Protein AF-A0A531JDF4-F1 (afdb_monomer_lite)

Secondary structure (DSSP, 8-state):
-EEE--S--TTSB--S--SEEEE-SS-TT-EEEEE--S-SSTT-S-SS-TTTS-SBPPEEEEETTEEEEE----TTS-S--EEE--GGGSSS-----

Sequence (97 aa):
AMGSAAAYRWNEWGYQETVLHLRLGGNPDAQIWINHPGETIHSGYGRPSYWGGSGSLPRVHQYRDLAVVLFSCAAEQPDFTHAWFPQSAFDEAWVKE

Radius of gyration: 13.78 Å; chains: 1; bounding box: 32×21×37 Å

Structure (mmCIF, N/CA/C/O backbone):
data_AF-A0A531JDF4-F1
#
_entry.id   AF-A0A531JDF4-F1
#
loop_
_atom_site.group_PDB
_atom_site.id
_atom_site.type_symbol
_atom_site.label_atom_id
_atom_site.label_alt_id
_atom_site.label_comp_id
_atom_site.label_asym_id
_atom_site.label_entity_id
_atom_site.label_seq_id
_atom_site.pdbx_PDB_ins_code
_atom_site.Cartn_x
_atom_site.Cartn_y
_atom_site.Cartn_z
_atom_site.occupancy
_atom_site.B_iso_or_equiv
_atom_site.auth_seq_id
_atom_site.auth_comp_id
_atom_site.auth_asym_id
_atom_site.auth_atom_id
_atom_site.pdbx_PDB_model_num
ATOM 1 N N . ALA A 1 1 ? -11.973 1.656 8.831 1.00 89.94 1 ALA A N 1
ATOM 2 C CA . ALA A 1 1 ? -12.515 1.630 7.460 1.00 89.94 1 ALA A CA 1
ATOM 3 C C . ALA A 1 1 ? -11.448 1.104 6.511 1.00 89.94 1 ALA A C 1
ATOM 5 O O . ALA A 1 1 ? -10.285 1.443 6.691 1.00 89.94 1 ALA A O 1
ATOM 6 N N . MET A 1 2 ? -11.833 0.295 5.527 1.00 94.75 2 MET A N 1
ATOM 7 C CA . MET A 1 2 ? -10.939 -0.188 4.473 1.00 94.75 2 MET A CA 1
ATOM 8 C C . MET A 1 2 ? -11.577 0.082 3.116 1.00 94.75 2 MET A 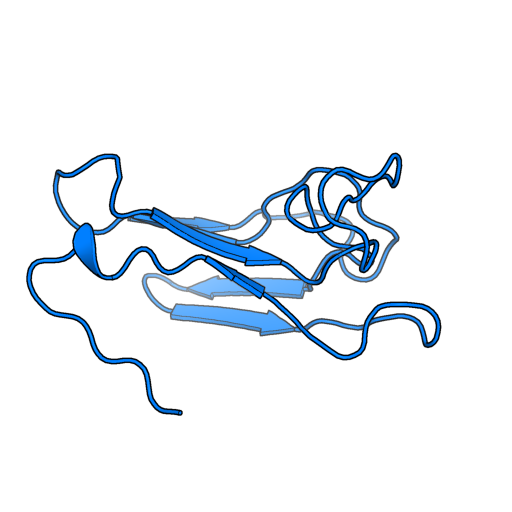C 1
ATOM 10 O O . MET A 1 2 ? -12.770 -0.177 2.934 1.00 94.75 2 MET A O 1
ATOM 14 N N . GLY A 1 3 ? -10.775 0.597 2.191 1.00 95.12 3 GLY A N 1
ATOM 15 C CA . GLY A 1 3 ? -11.168 0.834 0.814 1.00 95.12 3 GLY A CA 1
ATOM 16 C C . GLY A 1 3 ? -10.129 0.290 -0.152 1.00 95.12 3 GLY A C 1
ATOM 17 O O . GLY A 1 3 ? -8.927 0.313 0.120 1.00 95.12 3 GLY A O 1
ATOM 18 N N . SER A 1 4 ? -10.615 -0.173 -1.295 1.00 96.06 4 SER A N 1
ATOM 19 C CA . SER A 1 4 ? -9.797 -0.586 -2.425 1.00 96.06 4 SER A CA 1
ATOM 20 C C . SER A 1 4 ? -10.350 -0.017 -3.724 1.00 96.06 4 SER A C 1
ATOM 22 O O . SER A 1 4 ? -11.540 0.299 -3.823 1.00 96.06 4 SER A O 1
ATOM 24 N N . ALA A 1 5 ? -9.484 0.134 -4.722 1.00 94.69 5 ALA A N 1
ATOM 25 C CA . ALA A 1 5 ? -9.931 0.468 -6.066 1.00 94.69 5 ALA A CA 1
ATOM 26 C C . ALA A 1 5 ? -10.701 -0.713 -6.684 1.00 94.69 5 ALA A C 1
ATOM 28 O O . ALA A 1 5 ? -10.366 -1.877 -6.469 1.00 94.69 5 ALA A O 1
ATOM 29 N N . ALA A 1 6 ? -11.706 -0.409 -7.504 1.00 91.81 6 ALA A N 1
ATOM 30 C CA . ALA A 1 6 ? -12.461 -1.387 -8.284 1.00 91.81 6 ALA A CA 1
ATOM 31 C C . ALA A 1 6 ? -12.391 -1.036 -9.777 1.00 91.81 6 ALA A C 1
ATOM 33 O O . ALA A 1 6 ? -12.228 0.129 -10.128 1.00 91.81 6 ALA A O 1
ATOM 34 N N . ALA A 1 7 ? -12.518 -2.046 -10.645 1.00 90.38 7 ALA A N 1
ATOM 35 C CA . ALA A 1 7 ? -12.562 -1.886 -12.106 1.00 90.38 7 ALA A CA 1
ATOM 36 C C . ALA A 1 7 ? -11.392 -1.070 -12.709 1.00 90.38 7 ALA A C 1
ATOM 38 O O . ALA A 1 7 ? -11.583 -0.250 -13.603 1.00 90.38 7 ALA A O 1
ATOM 39 N N . TYR A 1 8 ? -10.173 -1.310 -12.224 1.00 93.56 8 TYR A N 1
ATOM 40 C CA . TYR A 1 8 ? -8.938 -0.697 -12.718 1.00 93.56 8 TYR A CA 1
ATOM 41 C C . TYR A 1 8 ? -8.088 -1.712 -13.503 1.00 93.56 8 TYR A C 1
ATOM 43 O O . TYR A 1 8 ? -8.366 -2.912 -13.521 1.00 93.56 8 TYR A O 1
ATOM 51 N N . ARG A 1 9 ? -7.025 -1.225 -14.147 1.00 94.00 9 ARG A N 1
ATOM 52 C CA . ARG A 1 9 ? -6.090 -2.023 -14.953 1.00 94.00 9 ARG A CA 1
ATOM 53 C C . ARG A 1 9 ? -5.023 -2.721 -14.093 1.00 94.00 9 ARG A C 1
ATOM 55 O O . ARG A 1 9 ? -3.875 -2.295 -14.048 1.00 94.00 9 ARG A O 1
ATOM 62 N N . TRP A 1 10 ? -5.402 -3.760 -13.350 1.00 94.50 10 TRP A N 1
ATOM 63 C CA . TRP A 1 10 ? -4.425 -4.553 -12.587 1.00 94.50 10 TRP A CA 1
ATOM 64 C C . TRP A 1 10 ? -3.374 -5.200 -13.506 1.00 94.50 10 TRP A C 1
ATOM 66 O O . TRP A 1 10 ? -3.665 -5.506 -14.660 1.00 94.50 10 TRP A O 1
ATOM 76 N N . ASN A 1 11 ? -2.178 -5.455 -12.968 1.00 94.06 11 ASN A N 1
ATOM 77 C CA . ASN A 1 11 ? -1.001 -6.023 -13.647 1.00 94.06 11 ASN A CA 1
ATOM 78 C C . ASN A 1 11 ? -0.374 -5.153 -14.752 1.00 94.06 11 ASN A C 1
ATOM 80 O O . ASN A 1 11 ? 0.605 -5.573 -15.361 1.00 94.06 11 ASN A O 1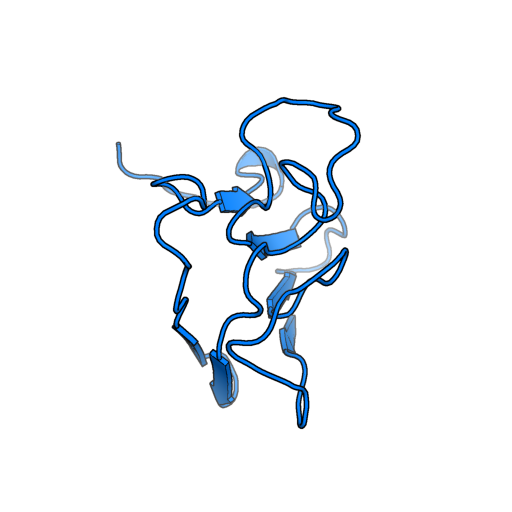
ATOM 84 N N . GLU A 1 12 ? -0.898 -3.954 -14.992 1.00 94.88 12 GLU A N 1
ATOM 85 C CA . GLU A 1 12 ? -0.269 -2.956 -15.857 1.00 94.88 12 GLU A CA 1
ATOM 86 C C . GLU A 1 12 ? 0.681 -2.055 -15.060 1.00 94.88 12 GLU A C 1
ATOM 88 O O . GLU A 1 12 ? 0.617 -1.994 -13.827 1.00 94.88 12 GLU A O 1
ATOM 93 N N . TRP A 1 13 ? 1.513 -1.292 -15.775 1.00 94.50 13 TRP A N 1
ATOM 94 C CA . TRP A 1 13 ? 2.341 -0.239 -15.184 1.00 94.50 13 TRP A CA 1
ATOM 95 C C . TRP A 1 13 ? 1.491 0.770 -14.405 1.00 94.50 13 TRP A C 1
ATOM 97 O O . TRP A 1 13 ? 0.566 1.386 -14.957 1.00 94.50 13 TRP A O 1
ATOM 107 N N . GLY A 1 14 ? 1.825 0.935 -13.128 1.00 94.19 14 GLY A N 1
ATOM 108 C CA . GLY A 1 14 ? 1.228 1.922 -12.243 1.00 94.19 14 GLY A CA 1
ATOM 109 C C . GLY A 1 14 ? 1.938 3.269 -12.292 1.00 94.19 14 GLY A C 1
ATOM 110 O O . GLY A 1 14 ? 2.835 3.515 -13.098 1.00 94.19 14 GLY A O 1
ATOM 111 N N . TYR A 1 15 ? 1.477 4.169 -11.437 1.00 93.12 15 TYR A N 1
ATOM 112 C CA . TYR A 1 15 ? 1.981 5.519 -11.273 1.00 93.12 15 TYR A CA 1
ATOM 113 C C . TYR A 1 15 ? 1.924 5.896 -9.788 1.00 93.12 15 TYR A C 1
ATOM 115 O O . TYR A 1 15 ? 2.670 5.330 -8.998 1.00 93.12 15 TYR A O 1
ATOM 123 N N . GLN A 1 16 ? 1.078 6.846 -9.381 1.00 92.31 16 GLN A N 1
ATOM 124 C CA . GLN A 1 16 ? 1.030 7.351 -8.006 1.00 92.31 16 GLN A CA 1
ATOM 125 C C . GLN A 1 16 ? -0.230 6.940 -7.235 1.00 92.31 16 GLN A C 1
ATOM 127 O O . GLN A 1 16 ? -0.785 7.710 -6.453 1.00 92.31 16 GLN A O 1
ATOM 132 N N . GLU A 1 17 ? -0.724 5.733 -7.500 1.00 92.81 17 GLU A N 1
ATOM 133 C CA . GLU A 1 17 ? -1.954 5.218 -6.913 1.00 92.81 17 GLU A CA 1
ATOM 134 C C . GLU A 1 17 ? -1.716 4.439 -5.614 1.00 92.81 17 GLU A C 1
ATOM 136 O O . GLU A 1 17 ? -0.769 3.661 -5.473 1.00 92.81 17 GLU A O 1
ATOM 141 N N . THR A 1 18 ? -2.676 4.560 -4.699 1.00 94.00 18 THR A N 1
ATOM 142 C CA . THR A 1 18 ? -2.821 3.681 -3.538 1.00 94.00 18 THR A CA 1
ATOM 143 C C . THR A 1 18 ? -4.041 2.789 -3.751 1.00 94.00 18 THR A C 1
ATOM 145 O O . THR A 1 18 ? -5.179 3.227 -3.598 1.00 94.00 18 THR A O 1
ATOM 148 N N . VAL A 1 19 ? -3.814 1.533 -4.150 1.00 96.19 19 VAL A N 1
ATOM 149 C CA . VAL A 1 19 ? -4.899 0.613 -4.548 1.00 96.19 19 VAL A CA 1
ATOM 150 C C . VAL A 1 19 ? -5.631 0.015 -3.343 1.00 96.19 19 VAL A C 1
ATOM 152 O O . VAL A 1 19 ? -6.823 -0.266 -3.443 1.00 96.19 19 VAL A O 1
ATOM 155 N N . LEU A 1 20 ? -4.947 -0.155 -2.208 1.00 96.62 20 LEU A N 1
ATOM 156 C CA . LEU A 1 20 ? -5.519 -0.589 -0.932 1.00 96.62 20 LEU A CA 1
ATOM 157 C C . LEU A 1 20 ? -5.130 0.405 0.163 1.00 96.62 20 LEU A C 1
ATOM 159 O O . LEU A 1 20 ? -3.944 0.673 0.355 1.00 96.62 20 LEU A O 1
ATOM 163 N N . HIS A 1 21 ? -6.121 0.897 0.905 1.00 95.88 21 HIS A N 1
ATOM 164 C CA . HIS A 1 21 ? -5.907 1.815 2.015 1.00 95.88 21 HIS A CA 1
ATOM 165 C C . HIS A 1 21 ? -6.851 1.514 3.185 1.00 95.88 21 HIS A C 1
ATOM 167 O O . HIS A 1 21 ? -8.055 1.296 3.010 1.00 95.88 21 HIS A O 1
ATOM 173 N N . LEU A 1 22 ? -6.307 1.529 4.399 1.00 95.75 22 LEU A N 1
ATOM 174 C CA . LEU A 1 22 ? -7.023 1.250 5.635 1.00 95.75 22 LEU A CA 1
ATOM 175 C C . LEU A 1 22 ? -6.821 2.387 6.635 1.00 95.75 22 LEU A C 1
ATOM 177 O O . LEU A 1 22 ? -5.787 3.046 6.659 1.00 95.75 22 LEU A O 1
ATOM 181 N N . ARG A 1 23 ? -7.813 2.575 7.502 1.00 94.38 23 ARG A N 1
ATOM 182 C CA . ARG A 1 23 ? -7.730 3.418 8.696 1.00 94.38 23 ARG A CA 1
ATOM 183 C C . ARG A 1 23 ? -8.387 2.712 9.871 1.00 94.38 23 ARG A C 1
ATOM 185 O O . ARG A 1 23 ? -9.505 2.206 9.721 1.00 94.38 23 ARG A O 1
ATOM 192 N N . LEU A 1 24 ? -7.749 2.723 11.034 1.00 93.56 24 LEU A N 1
ATOM 193 C CA . LEU A 1 24 ? -8.314 2.183 12.272 1.00 93.56 24 LEU A CA 1
ATOM 194 C C . LEU A 1 24 ? -8.654 3.314 13.249 1.00 93.56 24 LEU A C 1
ATOM 196 O O . LEU A 1 24 ? -7.916 4.284 13.377 1.00 93.56 24 LEU A O 1
ATOM 200 N N . GLY A 1 25 ? -9.798 3.193 13.924 1.00 92.75 25 GLY A N 1
ATOM 201 C CA . GLY A 1 25 ? -10.235 4.159 14.932 1.00 92.75 25 GLY A CA 1
ATOM 202 C C . GLY A 1 25 ? -10.492 5.581 14.411 1.00 92.75 25 GLY A C 1
ATOM 203 O O . GLY A 1 25 ? -10.748 5.815 13.226 1.00 92.75 25 GLY A O 1
ATOM 204 N N . GLY A 1 26 ? -10.473 6.534 15.348 1.00 93.38 26 GLY A N 1
ATOM 205 C CA . GLY A 1 26 ? -10.715 7.958 15.100 1.00 93.38 26 GLY A CA 1
ATOM 206 C C . GLY A 1 26 ? -9.458 8.766 14.769 1.00 93.38 26 GLY A C 1
ATOM 207 O O . GLY A 1 26 ? -9.583 9.865 14.236 1.00 93.38 26 GLY A O 1
ATOM 208 N N . ASN A 1 27 ? -8.258 8.230 15.008 1.00 95.06 27 ASN A N 1
ATOM 209 C CA . ASN A 1 27 ? -7.000 8.908 14.697 1.00 95.06 27 ASN A CA 1
ATOM 210 C C . ASN A 1 27 ? -6.797 8.984 13.164 1.00 95.06 27 ASN A C 1
ATOM 212 O O . ASN A 1 27 ? -6.844 7.944 12.501 1.00 95.06 27 ASN A O 1
ATOM 216 N N . PRO A 1 28 ? -6.632 10.174 12.554 1.00 93.06 28 PRO A N 1
ATOM 217 C CA . PRO A 1 28 ? -6.328 10.287 11.128 1.00 93.06 28 PRO A CA 1
ATOM 218 C C . PRO A 1 28 ? -4.945 9.747 10.754 1.00 93.06 28 PRO A C 1
ATOM 220 O O . PRO A 1 28 ? -4.767 9.379 9.601 1.00 93.06 28 PRO A O 1
ATOM 223 N N . ASP A 1 29 ? -4.004 9.634 11.690 1.00 95.00 29 ASP A N 1
ATOM 224 C CA . ASP A 1 29 ? -2.647 9.144 11.409 1.00 95.00 29 ASP A CA 1
ATOM 225 C C . ASP A 1 29 ? -2.540 7.611 11.454 1.00 95.00 29 ASP A C 1
ATOM 227 O O . ASP A 1 29 ? -1.559 7.035 10.987 1.00 95.00 29 ASP A O 1
ATOM 231 N N . ALA A 1 30 ? -3.576 6.928 11.954 1.00 96.31 30 ALA A N 1
ATOM 232 C CA . ALA A 1 30 ? -3.675 5.469 12.016 1.00 96.31 30 ALA A CA 1
ATOM 233 C C . ALA A 1 30 ? -4.055 4.862 10.648 1.00 96.31 30 ALA A C 1
ATOM 235 O O . ALA A 1 30 ? -5.057 4.150 10.515 1.00 96.31 30 ALA A O 1
ATOM 236 N N . GLN A 1 31 ? -3.276 5.204 9.619 1.00 95.75 31 GLN A N 1
ATOM 237 C CA . GLN A 1 31 ? -3.450 4.792 8.225 1.00 95.75 31 GLN A CA 1
ATOM 238 C C . GLN A 1 31 ? -2.469 3.683 7.850 1.00 95.75 31 GLN A C 1
ATOM 240 O O . GLN A 1 31 ? -1.316 3.697 8.272 1.00 95.75 31 GLN A O 1
ATOM 245 N N . ILE A 1 32 ? -2.929 2.731 7.041 1.00 96.12 32 ILE A N 1
ATOM 246 C CA . ILE A 1 32 ? -2.130 1.604 6.548 1.00 96.12 32 ILE A CA 1
ATOM 247 C C . ILE A 1 32 ? -2.348 1.494 5.044 1.00 96.12 32 ILE A C 1
ATOM 249 O O . ILE A 1 32 ? -3.489 1.520 4.575 1.00 96.12 32 ILE A O 1
ATOM 253 N N . TRP A 1 33 ? -1.271 1.314 4.290 1.00 96.50 33 TRP A N 1
ATOM 254 C CA . TRP A 1 33 ? -1.339 0.964 2.874 1.00 96.50 33 TRP A CA 1
ATOM 255 C C . TRP A 1 33 ? -0.183 0.058 2.477 1.00 96.50 33 TRP A C 1
ATOM 257 O O . TRP A 1 33 ? 0.820 -0.053 3.183 1.00 96.50 33 TRP A O 1
ATOM 267 N N . ILE A 1 34 ? -0.348 -0.597 1.331 1.00 96.25 34 ILE A N 1
ATOM 268 C CA . ILE A 1 34 ? 0.640 -1.500 0.749 1.00 96.25 34 ILE A CA 1
ATOM 269 C C . ILE A 1 34 ? 0.913 -1.041 -0.679 1.00 96.25 34 ILE A C 1
ATOM 271 O O . ILE A 1 34 ? -0.025 -0.795 -1.442 1.00 96.25 34 ILE A O 1
ATOM 275 N N . ASN A 1 35 ? 2.187 -0.944 -1.045 1.00 95.62 35 ASN A N 1
ATOM 276 C CA . ASN A 1 35 ? 2.620 -0.624 -2.401 1.00 95.62 35 ASN A CA 1
ATOM 277 C C . ASN A 1 35 ? 3.894 -1.400 -2.752 1.00 95.62 35 ASN A C 1
ATOM 279 O O . ASN A 1 35 ? 4.731 -1.654 -1.890 1.00 95.62 35 ASN A O 1
ATOM 283 N N . HIS A 1 36 ? 4.045 -1.763 -4.023 1.00 96.44 36 HIS A N 1
ATOM 284 C CA . HIS A 1 36 ? 5.286 -2.342 -4.533 1.00 96.44 36 HIS A CA 1
ATOM 285 C C . HIS A 1 36 ? 6.056 -1.260 -5.293 1.00 96.44 36 HIS A C 1
ATOM 287 O O . HIS A 1 36 ? 5.623 -0.895 -6.380 1.00 96.44 36 HIS A O 1
ATOM 293 N N . PRO A 1 37 ? 7.131 -0.697 -4.735 1.00 95.81 37 PRO A N 1
ATOM 294 C CA . PRO A 1 37 ? 7.761 0.528 -5.228 1.00 95.81 37 PRO A CA 1
ATOM 295 C C . PRO A 1 37 ? 8.147 0.475 -6.711 1.00 95.81 37 PRO A C 1
ATOM 297 O O . PRO A 1 37 ? 8.517 -0.568 -7.239 1.00 95.81 37 PRO A O 1
ATOM 300 N N . GLY A 1 38 ? 8.112 1.631 -7.378 1.00 94.00 38 GLY A N 1
ATOM 301 C CA . GLY A 1 38 ? 8.638 1.770 -8.744 1.00 94.00 38 GLY A CA 1
ATOM 302 C C . GLY A 1 38 ? 10.156 1.980 -8.803 1.00 94.00 38 GLY A C 1
ATOM 303 O O . GLY A 1 38 ? 10.759 1.808 -9.857 1.00 94.00 38 GLY A O 1
ATOM 304 N N . GLU A 1 39 ? 10.784 2.343 -7.682 1.00 93.81 39 GLU A N 1
ATOM 305 C CA . GLU A 1 39 ? 12.226 2.587 -7.575 1.00 93.81 39 GLU A CA 1
ATOM 306 C C . GLU A 1 39 ? 12.734 2.310 -6.152 1.00 93.81 39 GLU A C 1
ATOM 308 O O . GLU A 1 39 ? 11.973 2.354 -5.188 1.00 93.81 39 GLU A O 1
ATOM 313 N N . THR A 1 40 ? 14.042 2.090 -6.003 1.00 94.44 40 THR A N 1
ATOM 314 C CA . THR A 1 40 ? 14.705 1.886 -4.699 1.00 94.44 40 THR A CA 1
ATOM 315 C C . THR A 1 40 ? 15.238 3.178 -4.068 1.00 94.44 40 THR A C 1
ATOM 317 O O . THR A 1 40 ? 15.604 3.195 -2.891 1.00 94.44 40 THR A O 1
ATOM 320 N N . ILE A 1 41 ? 15.284 4.276 -4.829 1.00 93.00 41 ILE A N 1
ATOM 321 C CA . ILE A 1 41 ? 15.865 5.548 -4.391 1.00 93.00 41 ILE A CA 1
ATOM 322 C C . ILE A 1 41 ? 14.834 6.350 -3.597 1.00 93.00 41 ILE A C 1
ATOM 324 O O . ILE A 1 41 ? 13.774 6.714 -4.102 1.00 93.00 41 ILE A O 1
ATOM 328 N N . HIS A 1 42 ? 15.176 6.693 -2.356 1.00 87.62 42 HIS A N 1
ATOM 329 C CA . HIS A 1 42 ? 14.364 7.595 -1.545 1.00 87.62 42 HIS A CA 1
ATOM 330 C C . HIS A 1 42 ? 14.397 9.006 -2.144 1.00 87.62 42 HIS A C 1
ATOM 332 O O . HIS A 1 42 ? 15.472 9.540 -2.413 1.00 87.62 42 HIS A O 1
ATOM 338 N N . SER A 1 43 ? 13.221 9.614 -2.331 1.00 83.38 43 SER A N 1
ATOM 339 C CA . SER A 1 43 ? 13.069 10.932 -2.973 1.00 83.38 43 SER A CA 1
ATOM 340 C C . SER A 1 43 ? 13.637 11.000 -4.400 1.00 83.38 43 SER A C 1
ATOM 342 O O . SER A 1 43 ? 14.154 12.038 -4.815 1.00 83.38 43 SER A O 1
ATOM 344 N N . GLY A 1 44 ? 13.544 9.898 -5.149 1.00 85.88 44 GLY A N 1
ATOM 345 C CA . GLY A 1 44 ? 13.905 9.850 -6.559 1.00 85.88 44 GLY A CA 1
ATOM 346 C C . GLY A 1 44 ? 12.913 10.576 -7.474 1.00 85.88 44 GLY A C 1
ATOM 347 O O . GLY A 1 44 ? 11.915 11.177 -7.057 1.00 85.88 44 GLY A O 1
ATOM 348 N N . TYR A 1 45 ? 13.218 10.531 -8.768 1.00 87.75 45 TYR A N 1
ATOM 349 C CA . TYR A 1 45 ? 12.388 11.126 -9.817 1.00 87.75 45 TYR A CA 1
ATOM 350 C C . TYR A 1 45 ? 11.431 10.112 -10.455 1.00 87.75 45 TYR A C 1
ATOM 352 O O . TYR A 1 45 ? 10.616 10.507 -11.293 1.00 87.75 45 TYR A O 1
ATOM 360 N N . GLY A 1 46 ? 11.504 8.836 -10.059 1.00 86.31 46 GLY A N 1
ATOM 361 C CA . GLY A 1 46 ? 10.663 7.769 -10.572 1.00 86.31 46 GLY A CA 1
ATOM 362 C C . GLY A 1 46 ? 9.178 8.043 -10.376 1.00 86.31 46 GLY A C 1
ATOM 363 O O . GLY A 1 46 ? 8.731 8.772 -9.477 1.00 86.31 46 GLY A O 1
ATOM 364 N N . ARG A 1 47 ? 8.393 7.469 -11.282 1.00 90.62 47 ARG A N 1
ATOM 365 C CA . ARG A 1 47 ? 6.939 7.498 -11.242 1.00 90.62 47 ARG A CA 1
ATOM 366 C C . ARG A 1 47 ? 6.424 6.111 -11.638 1.00 90.62 47 ARG A C 1
ATOM 368 O O . ARG A 1 47 ? 6.347 5.838 -12.834 1.00 90.62 47 ARG A O 1
ATOM 375 N N . PRO A 1 48 ? 6.126 5.238 -10.664 1.00 92.25 48 PRO A N 1
ATOM 376 C CA . PRO A 1 48 ? 6.076 5.490 -9.215 1.00 92.25 48 PRO A CA 1
ATOM 377 C C . PRO A 1 48 ? 7.440 5.733 -8.567 1.00 92.25 48 PRO A C 1
ATOM 379 O O . PRO A 1 48 ? 8.446 5.185 -9.009 1.00 92.25 48 PRO A O 1
ATOM 382 N N . SER A 1 49 ? 7.454 6.510 -7.482 1.00 92.25 49 SER A N 1
ATOM 383 C CA . SER A 1 49 ? 8.631 6.652 -6.617 1.00 92.25 49 SER A CA 1
ATOM 384 C C . SER A 1 49 ? 8.656 5.580 -5.516 1.00 92.25 49 SER A C 1
ATOM 386 O O . SER A 1 49 ? 7.754 4.745 -5.444 1.00 92.25 49 SER A O 1
ATOM 388 N N . TYR A 1 50 ? 9.657 5.621 -4.630 1.00 94.44 50 TYR A N 1
ATOM 389 C CA . TYR A 1 50 ? 9.842 4.646 -3.542 1.00 94.44 50 TYR A CA 1
ATOM 390 C C . TYR A 1 50 ? 8.584 4.418 -2.676 1.00 94.44 50 TYR A C 1
ATOM 392 O O . TYR A 1 50 ? 8.183 3.286 -2.466 1.00 94.44 50 TYR A O 1
ATOM 400 N N . TRP A 1 51 ? 7.901 5.472 -2.221 1.00 92.56 51 TRP A N 1
ATOM 401 C CA . TRP A 1 51 ? 6.617 5.353 -1.494 1.00 92.56 51 TRP A CA 1
ATOM 402 C C . TRP A 1 51 ? 5.408 5.779 -2.327 1.00 92.56 51 TRP A C 1
ATOM 404 O O . TRP A 1 51 ? 4.265 5.616 -1.909 1.00 92.56 51 TRP A O 1
ATOM 414 N N . GLY A 1 52 ? 5.656 6.402 -3.478 1.00 91.62 52 GLY A N 1
ATOM 415 C CA . GLY A 1 52 ? 4.660 7.211 -4.164 1.00 91.62 52 GLY A CA 1
ATOM 416 C C . GLY A 1 52 ? 3.616 6.428 -4.941 1.00 91.62 52 GLY A C 1
ATOM 417 O O . GLY A 1 52 ? 2.772 7.083 -5.528 1.00 91.62 52 GLY A O 1
ATOM 418 N N . GLY A 1 53 ? 3.679 5.097 -4.987 1.00 93.38 53 GLY A N 1
ATOM 419 C CA . GLY A 1 53 ? 2.744 4.241 -5.717 1.00 93.38 53 GLY A CA 1
ATOM 420 C C . GLY A 1 53 ? 3.329 2.856 -5.987 1.00 93.38 53 GLY A C 1
ATOM 421 O O . GLY A 1 53 ? 4.282 2.447 -5.315 1.00 93.38 53 GLY A O 1
ATOM 422 N N . SER A 1 54 ? 2.750 2.129 -6.952 1.00 95.44 54 SER A N 1
ATOM 423 C CA . SER A 1 54 ? 3.197 0.770 -7.297 1.00 95.44 54 SER A CA 1
ATOM 424 C C . SER A 1 54 ? 3.711 0.631 -8.729 1.00 95.44 54 SER A C 1
ATOM 426 O O . SER A 1 54 ? 3.029 1.079 -9.646 1.00 95.44 54 SER A O 1
ATOM 428 N N . GLY A 1 55 ? 4.879 -0.003 -8.920 1.00 95.44 55 GLY A N 1
ATOM 429 C CA . GLY A 1 55 ? 5.518 -0.238 -10.226 1.00 95.44 55 GLY A CA 1
ATOM 430 C C . GLY A 1 55 ? 4.565 -0.928 -11.190 1.00 95.44 55 GLY A C 1
ATOM 431 O O . GLY A 1 55 ? 4.186 -0.366 -12.215 1.00 95.44 55 GLY A O 1
ATOM 432 N N . SER A 1 56 ? 4.090 -2.102 -10.789 1.00 95.12 56 SER A N 1
ATOM 433 C CA . SER A 1 56 ? 2.888 -2.729 -11.338 1.00 95.12 56 SER A CA 1
ATOM 434 C C . SER A 1 56 ? 1.704 -2.519 -10.399 1.00 95.12 56 SER A C 1
ATOM 436 O O . SER A 1 56 ? 1.827 -2.695 -9.184 1.00 95.12 56 SER A O 1
ATOM 438 N N . LEU A 1 57 ? 0.524 -2.218 -10.944 1.00 96.50 57 LEU A N 1
ATOM 439 C CA . LEU A 1 57 ? -0.699 -2.159 -10.144 1.00 96.50 57 LEU A CA 1
ATOM 440 C C . LEU A 1 57 ? -1.056 -3.560 -9.618 1.00 96.50 57 LEU A C 1
ATOM 442 O O . LEU A 1 57 ? -1.256 -4.473 -10.427 1.00 96.50 57 LEU A O 1
ATOM 446 N N . PRO A 1 58 ? -1.198 -3.757 -8.293 1.00 96.75 58 PRO A N 1
ATOM 447 C CA . PRO A 1 58 ? -1.603 -5.047 -7.754 1.00 96.75 58 PRO A CA 1
A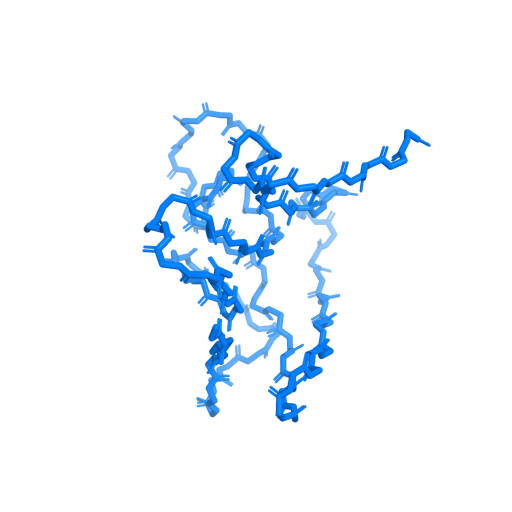TOM 448 C C . PRO A 1 58 ? -3.032 -5.371 -8.163 1.00 96.75 58 PRO A C 1
ATOM 450 O O . PRO A 1 58 ? -3.870 -4.479 -8.285 1.00 96.75 58 PRO A O 1
ATOM 453 N N . ARG A 1 59 ? -3.363 -6.655 -8.275 1.00 97.00 59 ARG A N 1
ATOM 454 C CA . ARG A 1 59 ? -4.758 -7.098 -8.272 1.00 97.00 59 ARG A CA 1
ATOM 455 C C . ARG A 1 59 ? -5.259 -7.155 -6.831 1.00 97.00 59 ARG A C 1
ATOM 457 O O . ARG A 1 59 ? -4.685 -7.860 -6.008 1.00 97.00 59 ARG A O 1
ATOM 464 N N . VAL A 1 60 ? -6.340 -6.439 -6.547 1.00 97.06 60 VAL A N 1
ATOM 465 C CA . VAL A 1 60 ? -6.937 -6.311 -5.221 1.00 97.06 60 VAL A CA 1
ATOM 466 C C . VAL A 1 60 ? -8.378 -6.774 -5.286 1.00 97.06 60 VAL A C 1
ATOM 468 O O . VAL A 1 60 ? -9.151 -6.340 -6.138 1.00 97.06 60 VAL A O 1
ATOM 471 N N . HIS A 1 61 ? -8.727 -7.670 -4.371 1.00 96.06 61 HIS A N 1
ATOM 472 C CA . HIS A 1 61 ? -10.106 -8.048 -4.096 1.00 96.06 61 HIS A CA 1
ATOM 473 C C . HIS A 1 61 ? -10.383 -7.788 -2.632 1.00 96.06 61 HIS A C 1
ATOM 475 O O . HIS A 1 61 ? -9.683 -8.316 -1.769 1.00 96.06 61 HIS A O 1
ATOM 481 N N . GLN A 1 62 ? -11.409 -6.992 -2.362 1.00 95.94 62 GLN A N 1
ATOM 482 C CA . GLN A 1 62 ? -11.867 -6.708 -1.014 1.00 95.94 62 GLN A CA 1
ATOM 483 C C . GLN A 1 62 ? -13.252 -7.312 -0.800 1.00 95.94 62 GLN A C 1
ATOM 485 O O . GLN A 1 62 ? -14.177 -7.070 -1.574 1.00 95.94 62 GLN A O 1
ATOM 490 N N . TYR A 1 63 ? -13.414 -8.038 0.300 1.00 95.69 63 TYR A N 1
ATOM 491 C CA . TYR A 1 6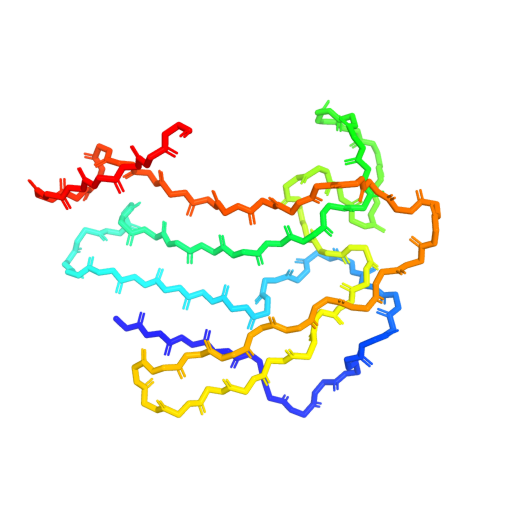3 ? -14.710 -8.437 0.823 1.00 95.69 63 TYR A CA 1
ATOM 492 C C . TYR A 1 63 ? -14.792 -8.048 2.296 1.00 95.69 63 TYR A C 1
ATOM 494 O O . TYR A 1 63 ? -14.088 -8.610 3.130 1.00 95.69 63 TYR A O 1
ATOM 502 N N . ARG A 1 64 ? -15.667 -7.083 2.609 1.00 93.19 64 ARG A N 1
ATOM 503 C CA . ARG A 1 64 ? -15.800 -6.494 3.952 1.00 93.19 64 ARG A CA 1
ATOM 504 C C . ARG A 1 64 ? -14.443 -6.003 4.479 1.00 93.19 64 ARG A C 1
ATOM 506 O O . ARG A 1 64 ? -13.890 -5.050 3.931 1.00 93.19 64 ARG A O 1
ATOM 513 N N . ASP A 1 65 ? -13.951 -6.640 5.531 1.00 92.62 65 ASP A N 1
ATOM 514 C CA . ASP A 1 65 ? -12.728 -6.385 6.281 1.00 92.62 65 ASP A CA 1
ATOM 515 C C . ASP A 1 65 ? -11.534 -7.248 5.826 1.00 92.62 65 ASP A C 1
ATOM 517 O O . ASP A 1 65 ? -10.434 -7.088 6.346 1.00 92.62 65 ASP A O 1
ATOM 521 N N . LEU A 1 66 ? -11.709 -8.086 4.798 1.00 94.88 66 LEU A N 1
ATOM 522 C CA . LEU A 1 66 ? -10.639 -8.855 4.164 1.00 94.88 66 LEU A CA 1
ATOM 523 C C . LEU A 1 66 ? -10.249 -8.254 2.809 1.00 94.88 66 LEU A C 1
ATOM 525 O O . LEU A 1 66 ? -11.110 -8.019 1.959 1.00 94.88 66 LEU A O 1
ATOM 529 N N . ALA A 1 67 ? -8.948 -8.073 2.578 1.00 96.50 67 ALA A N 1
ATOM 530 C CA . ALA A 1 67 ? -8.392 -7.763 1.266 1.00 96.50 67 ALA A CA 1
ATOM 531 C C . ALA A 1 67 ? -7.317 -8.785 0.879 1.00 96.50 67 ALA A C 1
ATOM 533 O O . ALA A 1 67 ? -6.442 -9.116 1.676 1.00 96.50 67 ALA A O 1
ATOM 534 N N . VAL A 1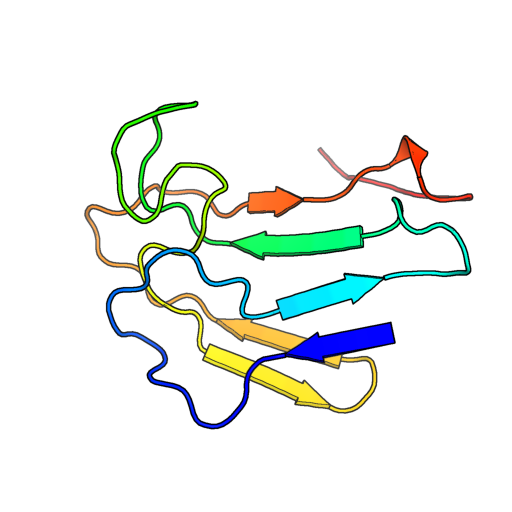 68 ? -7.376 -9.258 -0.364 1.00 96.56 68 VAL A N 1
ATOM 535 C CA . VAL A 1 68 ? -6.322 -10.054 -0.998 1.00 96.56 68 VAL A CA 1
ATOM 536 C C . VAL A 1 68 ? -5.630 -9.167 -2.020 1.00 96.56 68 VAL A C 1
ATOM 538 O O . VAL A 1 68 ? -6.281 -8.662 -2.935 1.00 96.56 68 VAL A O 1
ATOM 541 N N . VAL A 1 69 ? -4.321 -8.982 -1.856 1.00 96.94 69 VAL A N 1
ATOM 542 C CA . VAL A 1 69 ? -3.474 -8.152 -2.720 1.00 96.94 69 VAL A CA 1
ATOM 543 C C . VAL A 1 69 ? -2.442 -9.052 -3.381 1.00 96.94 69 VAL A C 1
ATOM 545 O O . VAL A 1 69 ? -1.662 -9.707 -2.695 1.00 96.94 69 VAL A O 1
ATOM 548 N N . LEU A 1 70 ? -2.443 -9.090 -4.710 1.00 96.56 70 LEU A N 1
ATOM 549 C CA . LEU A 1 70 ? -1.495 -9.865 -5.499 1.00 96.56 70 LEU A CA 1
ATOM 550 C C . LEU A 1 70 ? -0.686 -8.928 -6.393 1.00 96.56 70 LEU A C 1
ATOM 552 O O . LEU A 1 70 ? -1.245 -8.265 -7.267 1.00 96.56 70 LEU A O 1
ATOM 556 N N . PHE A 1 71 ? 0.628 -8.913 -6.195 1.00 95.69 71 PHE A N 1
ATOM 557 C CA . PHE A 1 71 ? 1.562 -8.192 -7.048 1.00 95.69 71 PHE A CA 1
ATOM 558 C C . PHE A 1 71 ? 2.136 -9.130 -8.113 1.00 95.69 71 PHE A C 1
ATOM 560 O O . PHE A 1 71 ? 2.678 -10.186 -7.793 1.00 95.69 71 PHE A O 1
ATOM 567 N N . SER A 1 72 ? 2.003 -8.740 -9.380 1.00 95.12 72 SER A N 1
ATOM 568 C CA . SER A 1 72 ? 2.649 -9.387 -10.526 1.00 95.12 72 SER A CA 1
ATOM 569 C C . SER A 1 72 ? 3.695 -8.425 -11.085 1.00 95.12 72 SER A C 1
ATOM 571 O O . SER A 1 72 ? 3.410 -7.649 -12.000 1.00 95.12 72 SER A O 1
ATOM 573 N N . CYS A 1 73 ? 4.876 -8.416 -10.470 1.00 93.88 73 CYS A N 1
ATOM 574 C CA . CYS A 1 73 ? 5.928 -7.443 -10.762 1.00 93.88 73 CYS A CA 1
ATOM 575 C C . CYS A 1 73 ? 6.813 -7.888 -11.926 1.00 93.88 73 CYS A C 1
ATOM 577 O O . CYS A 1 73 ? 7.053 -9.081 -12.121 1.00 93.88 73 CYS A O 1
ATOM 579 N N . ALA A 1 74 ? 7.301 -6.914 -12.694 1.00 91.94 74 ALA A N 1
ATOM 580 C CA . ALA A 1 74 ? 8.328 -7.149 -13.700 1.00 91.94 74 ALA A CA 1
ATOM 581 C C . ALA A 1 74 ? 9.694 -7.398 -13.028 1.00 91.94 74 ALA A C 1
ATOM 583 O O . ALA A 1 74 ? 9.904 -6.996 -11.884 1.00 91.94 74 ALA A O 1
ATOM 584 N N . ALA A 1 75 ? 10.617 -8.066 -13.722 1.00 92.56 75 ALA A N 1
ATOM 585 C CA . ALA A 1 75 ? 11.891 -8.507 -13.141 1.00 92.56 75 ALA A CA 1
ATOM 586 C C . ALA A 1 75 ? 12.827 -7.347 -12.754 1.00 92.56 75 ALA A C 1
ATOM 588 O O . ALA A 1 75 ? 13.702 -7.510 -11.911 1.00 92.56 75 ALA A O 1
ATOM 589 N N . GLU A 1 76 ? 12.654 -6.188 -13.384 1.00 91.75 76 GLU A N 1
ATOM 590 C CA . GLU A 1 76 ? 13.384 -4.951 -13.119 1.00 91.75 76 GLU A CA 1
ATOM 591 C C . GLU A 1 76 ? 12.868 -4.175 -11.899 1.00 91.75 76 GLU A C 1
ATOM 593 O O . GLU A 1 76 ? 13.517 -3.220 -11.467 1.00 91.75 76 GLU A O 1
ATOM 598 N N . GLN A 1 77 ? 11.700 -4.543 -11.362 1.00 93.38 77 GLN A N 1
ATOM 599 C CA . GLN A 1 77 ? 11.146 -3.893 -10.178 1.00 93.38 77 GLN A CA 1
ATOM 600 C C . GLN A 1 77 ? 11.889 -4.350 -8.913 1.00 93.38 77 GLN A C 1
ATOM 602 O O . GLN A 1 77 ? 12.495 -5.425 -8.907 1.00 93.38 77 GLN A O 1
ATOM 607 N N . PRO A 1 78 ? 11.874 -3.540 -7.839 1.00 94.75 78 PRO A N 1
ATOM 608 C CA . PRO A 1 78 ? 12.516 -3.900 -6.582 1.00 94.75 78 PRO A CA 1
ATOM 609 C C . PRO A 1 78 ? 12.036 -5.249 -6.034 1.00 94.75 78 PRO A C 1
ATOM 611 O O . PRO A 1 78 ? 10.891 -5.648 -6.200 1.00 94.75 78 PRO A O 1
ATOM 614 N N . ASP A 1 79 ? 12.899 -5.951 -5.314 1.00 95.31 79 ASP A N 1
ATOM 615 C CA . ASP A 1 79 ? 12.624 -7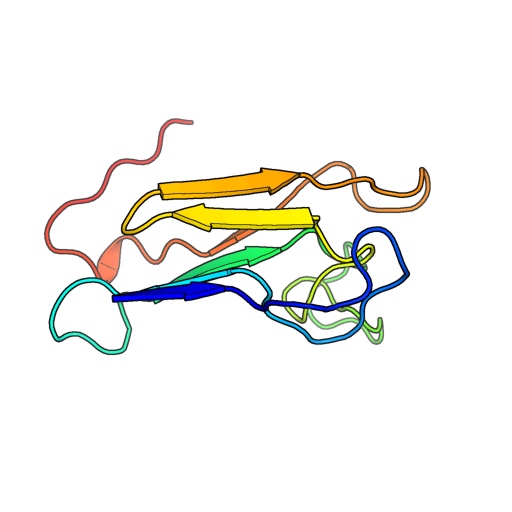.278 -4.752 1.00 95.31 79 ASP A CA 1
ATOM 616 C C . ASP A 1 79 ? 11.859 -7.238 -3.415 1.00 95.31 79 ASP A C 1
ATOM 618 O O . ASP A 1 79 ? 11.739 -8.247 -2.719 1.00 95.31 79 ASP A O 1
ATOM 622 N N . PHE A 1 80 ? 11.294 -6.083 -3.061 1.00 94.94 80 PHE A N 1
ATOM 623 C CA . PHE A 1 80 ? 10.541 -5.872 -1.830 1.00 94.94 80 PHE A CA 1
ATOM 624 C C . PHE A 1 80 ? 9.224 -5.143 -2.087 1.00 94.94 80 PHE A C 1
ATOM 626 O O . PHE A 1 80 ? 9.035 -4.453 -3.082 1.00 94.94 80 PHE A O 1
ATOM 633 N N . THR A 1 81 ? 8.295 -5.292 -1.147 1.00 95.31 81 THR A N 1
ATOM 634 C CA . THR A 1 81 ? 7.017 -4.574 -1.113 1.00 95.31 81 THR A CA 1
ATOM 635 C C . THR A 1 81 ? 6.938 -3.822 0.203 1.00 95.31 81 THR A C 1
ATOM 637 O O . THR A 1 81 ? 7.363 -4.330 1.240 1.00 95.31 81 THR A O 1
ATOM 640 N N . HIS A 1 82 ? 6.390 -2.617 0.177 1.00 95.00 82 HIS A N 1
ATOM 641 C CA . HIS A 1 82 ? 6.185 -1.832 1.378 1.00 95.00 82 HIS A CA 1
ATOM 642 C C . HIS A 1 82 ? 4.828 -2.100 2.006 1.00 95.00 82 HIS A C 1
ATOM 644 O O . HIS A 1 82 ? 3.813 -2.191 1.317 1.00 95.00 82 HIS A O 1
ATOM 650 N N . ALA A 1 83 ? 4.814 -2.112 3.333 1.00 94.94 83 ALA A N 1
ATOM 651 C CA . ALA A 1 83 ? 3.626 -1.853 4.124 1.00 94.94 83 ALA A CA 1
ATOM 652 C C . ALA A 1 83 ? 3.906 -0.615 4.978 1.00 94.94 83 ALA A C 1
ATOM 654 O O . ALA A 1 83 ? 4.773 -0.644 5.853 1.00 94.94 83 ALA A O 1
ATOM 655 N N . TRP A 1 84 ? 3.197 0.482 4.723 1.00 95.38 84 TRP A N 1
ATOM 656 C CA . TRP A 1 84 ? 3.215 1.601 5.653 1.00 95.38 84 TRP A CA 1
ATOM 657 C C . TRP A 1 84 ? 2.394 1.223 6.879 1.00 95.38 84 TRP A C 1
ATOM 659 O O . TRP A 1 84 ? 1.187 0.998 6.780 1.00 95.38 84 TRP A O 1
ATOM 669 N N . PHE A 1 85 ? 3.058 1.135 8.027 1.00 95.56 85 PHE A N 1
ATOM 670 C CA . PHE A 1 85 ? 2.446 0.706 9.276 1.00 95.56 85 PHE A CA 1
ATOM 671 C C . PHE A 1 85 ? 2.968 1.566 10.440 1.00 95.56 85 PHE A C 1
ATOM 673 O O . PHE A 1 85 ? 3.993 1.242 11.047 1.00 95.56 85 PHE A O 1
ATOM 680 N N . PRO A 1 86 ? 2.306 2.698 10.743 1.00 95.69 86 PRO A N 1
ATOM 681 C CA . PRO A 1 86 ? 2.764 3.651 11.746 1.00 95.69 86 PRO A CA 1
ATOM 682 C C . PRO A 1 86 ? 2.424 3.138 13.149 1.00 95.69 86 PRO A C 1
ATOM 684 O O . PRO A 1 86 ? 1.419 3.532 13.728 1.00 95.69 86 PRO A O 1
ATOM 687 N N . GLN A 1 87 ? 3.257 2.245 13.698 1.00 95.25 87 GLN A N 1
ATOM 688 C CA . GLN A 1 87 ? 3.022 1.576 14.992 1.00 95.25 87 GLN A CA 1
ATOM 689 C C . GLN A 1 87 ? 2.616 2.543 16.116 1.00 95.25 87 GLN A C 1
ATOM 691 O O . GLN A 1 87 ? 1.724 2.235 16.896 1.00 95.25 87 GLN A O 1
ATOM 696 N N . SER A 1 88 ? 3.216 3.736 16.160 1.00 95.56 88 SER A N 1
ATOM 697 C CA . SER A 1 88 ? 2.934 4.769 17.164 1.00 95.56 88 SER A CA 1
ATOM 698 C C . SER A 1 88 ? 1.543 5.406 17.070 1.00 95.56 88 SER A C 1
ATOM 700 O O . SER A 1 88 ? 1.144 6.110 17.993 1.00 95.56 88 SER A O 1
ATOM 702 N N . ALA A 1 89 ? 0.816 5.209 15.969 1.00 96.62 89 ALA A N 1
ATOM 703 C CA . ALA A 1 89 ? -0.527 5.750 15.773 1.00 96.62 89 ALA A CA 1
ATOM 704 C C . ALA A 1 89 ? -1.640 4.820 16.293 1.00 96.62 89 ALA A C 1
ATOM 706 O O . ALA A 1 89 ? -2.806 5.229 16.289 1.00 96.62 89 ALA A O 1
ATOM 707 N N . PHE A 1 90 ? -1.296 3.599 16.717 1.00 95.50 90 PHE A N 1
ATOM 708 C CA . PHE A 1 90 ? -2.224 2.586 17.224 1.00 95.50 90 PHE A CA 1
ATOM 709 C C . PHE A 1 90 ? -2.062 2.396 18.737 1.00 95.50 90 PHE A C 1
ATOM 711 O O . PHE A 1 90 ? -0.964 2.542 19.268 1.00 95.50 90 PHE A O 1
ATOM 718 N N . ASP A 1 91 ? -3.149 2.021 19.418 1.00 95.19 91 ASP A N 1
ATOM 719 C CA . ASP A 1 91 ? -3.121 1.698 20.853 1.00 95.19 91 ASP A CA 1
ATOM 720 C C . ASP A 1 91 ? -2.305 0.422 21.138 1.00 95.19 91 ASP A C 1
ATOM 722 O O . ASP A 1 91 ? -1.690 0.287 22.194 1.00 95.19 91 ASP A O 1
ATOM 726 N N . GLU A 1 92 ? -2.292 -0.510 20.181 1.00 94.62 92 GLU A N 1
ATOM 727 C CA . GLU A 1 92 ? -1.583 -1.786 20.251 1.00 94.62 92 GLU A CA 1
ATOM 728 C C . GLU A 1 92 ? -1.152 -2.227 18.842 1.00 94.62 92 GLU A C 1
ATOM 730 O O . GLU A 1 92 ? -1.930 -2.154 17.886 1.00 94.62 92 GLU A O 1
ATOM 735 N N . ALA A 1 93 ? 0.101 -2.664 18.697 1.00 94.00 93 ALA A N 1
ATOM 736 C CA . ALA A 1 93 ? 0.678 -3.099 17.430 1.00 94.00 93 ALA A CA 1
ATOM 737 C C . ALA A 1 93 ? 1.831 -4.087 17.661 1.00 94.00 93 ALA A C 1
ATOM 739 O O . ALA A 1 93 ? 2.598 -3.944 18.612 1.00 94.00 93 ALA A O 1
ATOM 740 N N . TRP A 1 94 ? 1.986 -5.056 16.754 1.00 93.12 94 TRP A N 1
ATOM 741 C CA . TRP A 1 94 ? 3.124 -5.979 16.741 1.00 93.12 94 TRP A CA 1
ATOM 742 C C . TRP A 1 94 ? 3.653 -6.161 15.326 1.00 93.12 94 TRP A C 1
ATOM 744 O O . TRP A 1 94 ? 2.895 -6.459 14.403 1.00 93.12 94 TRP A O 1
ATOM 754 N N . VAL A 1 95 ? 4.969 -6.050 15.178 1.00 90.94 95 VAL A N 1
ATOM 755 C CA . VAL A 1 95 ? 5.700 -6.373 13.952 1.00 90.94 95 VAL A CA 1
ATOM 756 C C . VAL A 1 95 ? 6.717 -7.450 14.306 1.00 90.94 95 VAL A C 1
ATOM 758 O O . VAL A 1 95 ? 7.413 -7.335 15.313 1.00 90.94 95 VAL A O 1
ATOM 761 N N . LYS A 1 96 ? 6.755 -8.527 13.521 1.00 87.44 96 LYS A N 1
ATOM 762 C CA . LYS A 1 96 ? 7.783 -9.565 13.653 1.00 87.44 96 LYS A CA 1
ATOM 763 C C . LYS A 1 96 ? 8.961 -9.201 12.755 1.00 87.44 96 LYS A C 1
ATOM 765 O O . LYS A 1 96 ? 8.726 -8.786 11.621 1.00 87.44 96 LYS A O 1
ATOM 770 N N . GLU A 1 97 ? 10.170 -9.351 13.285 1.00 73.25 97 GLU A N 1
ATOM 771 C CA . GLU A 1 97 ? 11.422 -9.274 12.519 1.00 73.25 97 GLU A CA 1
ATOM 772 C C . GLU A 1 97 ? 11.635 -10.519 11.652 1.00 73.25 97 GLU A C 1
ATOM 774 O O . GLU A 1 97 ? 11.213 -11.623 12.082 1.00 73.25 97 GLU A O 1
#

Foldseek 3Di:
DKDADDPDDAQDAAFQDFGIKDADDDQPVRIKTKEQALDPDDPDPDGRHRNRHHRTHWDWDDDPPDIDTHDPDDPPGDPDMDMDGPCVRDPDDDDDD

pLDDT: mean 93.81, std 3.3, range [73.25, 97.06]